Protein AF-A0A947YSQ6-F1 (afdb_monomer)

Sequence (70 aa):
MVVRYEALDEIHEIQRKHYEARKHLSWEEKRKLIEEKTKKFLTSKSYVLVPGEKGCRMVKEDRARYEGES

pLDDT: mean 76.68, std 12.37, range [40.28, 88.5]

Structure (mmCIF, N/CA/C/O backbone):
data_AF-A0A947YSQ6-F1
#
_entry.id   AF-A0A947YSQ6-F1
#
loop_
_atom_site.group_PDB
_atom_site.id
_atom_site.type_symbol
_atom_site.label_atom_id
_atom_site.label_alt_id
_atom_site.label_comp_id
_atom_site.label_asym_id
_atom_site.label_entity_id
_atom_site.label_seq_id
_atom_site.pdbx_PDB_ins_code
_atom_site.Cartn_x
_atom_site.Cartn_y
_atom_site.Cartn_z
_atom_site.occupancy
_atom_site.B_iso_or_equiv
_atom_site.auth_seq_id
_atom_site.auth_comp_id
_atom_site.auth_asym_id
_atom_site.auth_atom_id
_atom_site.pdbx_PDB_model_num
ATOM 1 N N . MET A 1 1 ? 0.695 -11.713 -36.833 1.00 40.81 1 MET A N 1
ATOM 2 C CA . MET A 1 1 ? 0.782 -10.285 -36.458 1.00 40.81 1 MET A CA 1
ATOM 3 C C . MET A 1 1 ? 0.820 -10.201 -34.944 1.00 40.81 1 MET A C 1
ATOM 5 O O . MET A 1 1 ? -0.183 -10.498 -34.314 1.00 40.81 1 MET A O 1
ATOM 9 N N . VAL A 1 2 ? 1.976 -9.890 -34.356 1.00 54.50 2 VAL A N 1
ATOM 10 C CA . VAL A 1 2 ? 2.065 -9.598 -32.919 1.00 54.50 2 VAL A CA 1
ATOM 11 C C . VAL A 1 2 ? 1.793 -8.107 -32.785 1.00 54.50 2 VAL A C 1
ATOM 13 O O . VAL A 1 2 ? 2.629 -7.297 -33.175 1.00 54.50 2 VAL A O 1
ATOM 16 N N . VAL A 1 3 ? 0.595 -7.745 -32.330 1.00 57.12 3 VAL A N 1
ATOM 17 C CA . VAL A 1 3 ? 0.272 -6.353 -32.005 1.00 57.12 3 VAL A CA 1
ATOM 18 C C . VAL A 1 3 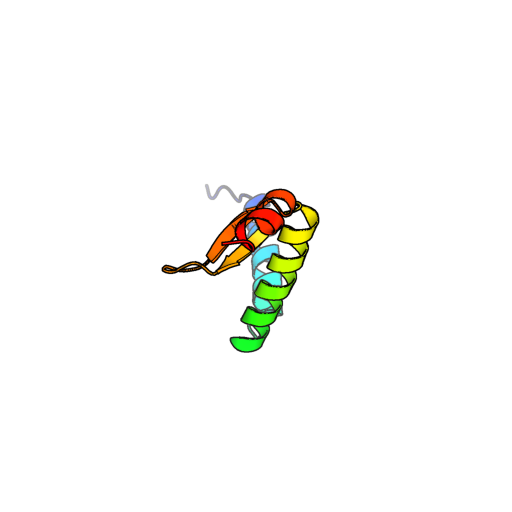? 1.087 -6.012 -30.761 1.00 57.12 3 VAL A C 1
ATOM 20 O O . VAL A 1 3 ? 0.740 -6.413 -29.652 1.00 57.12 3 VAL A O 1
ATOM 23 N N . ARG A 1 4 ? 2.239 -5.367 -30.959 1.00 57.97 4 ARG A N 1
ATOM 24 C CA . ARG A 1 4 ? 3.028 -4.803 -29.865 1.00 57.97 4 ARG A CA 1
ATOM 25 C C . ARG A 1 4 ? 2.252 -3.619 -29.313 1.00 57.9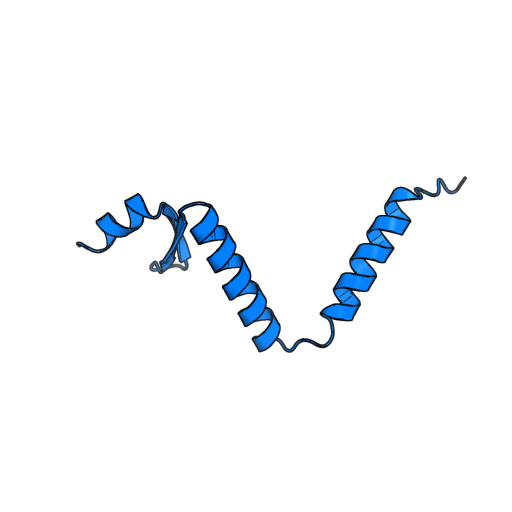7 4 ARG A C 1
ATOM 27 O O . ARG A 1 4 ? 2.153 -2.579 -29.952 1.00 57.97 4 ARG A O 1
ATOM 34 N N . TYR A 1 5 ? 1.668 -3.808 -28.141 1.00 62.25 5 TYR A N 1
ATOM 35 C CA . TYR A 1 5 ? 1.115 -2.716 -27.363 1.00 62.25 5 TYR A CA 1
ATOM 36 C C . TYR A 1 5 ? 2.276 -2.050 -26.628 1.00 62.25 5 TYR A C 1
ATOM 38 O O . TYR A 1 5 ? 2.616 -2.460 -25.523 1.00 62.25 5 TYR A O 1
ATOM 46 N N . GLU A 1 6 ? 2.890 -1.042 -27.244 1.00 61.00 6 GLU A N 1
ATOM 47 C CA . GLU A 1 6 ? 3.998 -0.279 -26.643 1.00 61.00 6 GLU A CA 1
ATOM 48 C C . GLU A 1 6 ? 3.627 0.251 -25.243 1.00 61.00 6 GLU A C 1
ATOM 50 O O . GLU A 1 6 ? 4.423 0.174 -24.313 1.00 61.00 6 GLU A O 1
ATOM 55 N N . ALA A 1 7 ? 2.358 0.622 -25.041 1.00 67.12 7 ALA A N 1
ATOM 56 C CA . ALA A 1 7 ? 1.821 1.019 -23.739 1.00 67.12 7 ALA A CA 1
ATOM 57 C C . ALA A 1 7 ? 1.855 -0.096 -22.668 1.00 67.12 7 ALA A C 1
ATOM 59 O O . ALA A 1 7 ? 1.958 0.194 -21.477 1.00 67.12 7 ALA A O 1
ATOM 60 N N . LEU A 1 8 ? 1.762 -1.378 -23.050 1.00 70.50 8 LEU A N 1
ATOM 61 C CA . LEU A 1 8 ? 1.868 -2.494 -22.100 1.00 70.50 8 LEU A CA 1
ATOM 62 C C . LEU A 1 8 ? 3.322 -2.742 -21.688 1.00 70.50 8 LEU A C 1
ATOM 64 O O . LEU A 1 8 ? 3.568 -3.086 -20.533 1.00 70.50 8 LEU A O 1
ATOM 68 N N . ASP A 1 9 ? 4.277 -2.548 -22.597 1.00 77.56 9 ASP A N 1
ATOM 69 C CA . ASP A 1 9 ? 5.704 -2.695 -22.293 1.00 77.56 9 ASP A CA 1
ATOM 70 C C . ASP A 1 9 ? 6.183 -1.602 -21.325 1.00 77.56 9 ASP A C 1
ATOM 72 O O . ASP A 1 9 ? 6.883 -1.901 -20.353 1.00 77.56 9 ASP A O 1
ATOM 76 N N . GLU A 1 10 ? 5.714 -0.363 -21.495 1.00 78.06 10 GLU A N 1
ATOM 77 C CA . GLU A 1 10 ? 5.982 0.736 -20.558 1.00 78.06 10 GLU A CA 1
ATOM 78 C C . GLU A 1 10 ? 5.417 0.454 -19.157 1.00 78.06 10 GLU A C 1
ATOM 80 O O . GLU A 1 10 ? 6.107 0.631 -18.147 1.00 78.06 10 GLU A O 1
ATOM 85 N N . ILE A 1 11 ? 4.180 -0.052 -19.072 1.00 83.75 11 ILE A N 1
ATOM 86 C CA . ILE A 1 11 ? 3.568 -0.441 -17.794 1.00 83.75 11 ILE A CA 1
ATOM 87 C C . ILE A 1 11 ? 4.368 -1.573 -17.136 1.00 83.75 11 ILE A C 1
ATOM 89 O O . ILE A 1 11 ? 4.627 -1.517 -15.928 1.00 83.75 11 ILE A O 1
ATOM 93 N N . HIS A 1 12 ? 4.797 -2.580 -17.901 1.00 85.12 12 HIS A N 1
ATOM 94 C CA . HIS A 1 12 ? 5.620 -3.671 -17.380 1.00 85.12 12 HIS A CA 1
ATOM 95 C C . HIS A 1 12 ? 6.975 -3.184 -16.864 1.00 85.12 12 HIS A C 1
ATOM 97 O O . HIS A 1 12 ? 7.441 -3.668 -15.828 1.00 85.12 12 HIS A O 1
ATOM 103 N N . GLU A 1 13 ? 7.609 -2.220 -17.530 1.00 85.62 13 GLU A N 1
ATOM 104 C CA . GLU A 1 13 ? 8.874 -1.650 -17.068 1.00 85.62 13 GLU A CA 1
ATOM 105 C C . GLU A 1 13 ? 8.697 -0.884 -15.748 1.00 85.62 13 GLU A C 1
ATOM 107 O O . GLU A 1 13 ? 9.482 -1.062 -14.810 1.00 85.62 13 GLU A O 1
ATOM 112 N N . ILE A 1 14 ? 7.628 -0.093 -15.627 1.00 86.12 14 ILE A N 1
ATOM 113 C CA . ILE A 1 14 ? 7.285 0.625 -14.391 1.00 86.12 14 ILE A CA 1
ATOM 114 C C . ILE A 1 14 ? 7.035 -0.366 -13.246 1.00 86.12 14 ILE A C 1
ATOM 116 O O . ILE A 1 14 ? 7.584 -0.216 -12.149 1.00 86.12 14 ILE A O 1
ATOM 120 N N . GLN A 1 15 ? 6.254 -1.420 -13.494 1.00 84.25 15 GLN A N 1
ATOM 121 C CA . GLN A 1 15 ? 5.997 -2.468 -12.505 1.00 84.25 15 GLN A CA 1
ATOM 122 C C . GLN A 1 15 ? 7.278 -3.199 -12.099 1.00 84.25 15 GLN A C 1
ATOM 124 O O . GLN A 1 15 ? 7.487 -3.441 -10.908 1.00 84.25 15 GLN A O 1
ATOM 129 N N . ARG A 1 16 ? 8.166 -3.499 -13.055 1.00 88.44 16 ARG A N 1
ATOM 130 C CA . ARG A 1 16 ? 9.458 -4.140 -12.787 1.00 88.44 16 ARG A CA 1
ATOM 131 C C . ARG A 1 16 ? 10.327 -3.263 -11.891 1.00 88.44 16 ARG A C 1
ATOM 133 O O . ARG A 1 16 ? 10.792 -3.750 -10.866 1.00 88.44 16 ARG A O 1
ATOM 140 N N . LYS A 1 17 ? 10.466 -1.968 -12.190 1.00 88.50 17 LYS A N 1
ATOM 141 C CA . LYS A 1 17 ? 11.205 -1.011 -11.341 1.00 88.50 17 LYS A CA 1
ATOM 142 C C . LYS A 1 17 ? 10.644 -0.963 -9.918 1.00 88.50 17 LYS A C 1
ATOM 144 O O . LYS A 1 17 ? 11.399 -0.997 -8.946 1.00 88.50 17 LYS A O 1
ATOM 149 N N . HIS A 1 18 ? 9.319 -0.942 -9.769 1.00 84.69 18 HIS A N 1
ATOM 150 C CA . HIS A 1 18 ? 8.681 -0.983 -8.452 1.00 84.69 18 HIS A CA 1
ATOM 151 C C . HIS A 1 18 ? 8.905 -2.301 -7.710 1.00 84.69 18 HIS A C 1
ATOM 153 O O . HIS A 1 18 ? 9.086 -2.282 -6.490 1.00 84.69 18 HIS A O 1
ATOM 159 N N . TYR A 1 19 ? 8.890 -3.427 -8.421 1.00 87.00 19 TYR A N 1
ATOM 160 C CA . TYR A 1 19 ? 9.195 -4.732 -7.851 1.00 87.00 19 TYR A CA 1
ATOM 161 C C . TYR A 1 19 ? 10.645 -4.790 -7.379 1.00 87.00 19 TYR A C 1
ATOM 163 O O . TYR A 1 19 ? 10.890 -5.137 -6.229 1.00 87.00 19 TYR A O 1
ATOM 171 N N . GLU A 1 20 ? 11.606 -4.377 -8.202 1.00 86.38 20 GLU A N 1
ATOM 172 C CA . GLU A 1 20 ? 13.024 -4.388 -7.835 1.00 86.38 20 GLU A CA 1
ATOM 173 C C . GLU A 1 20 ? 13.342 -3.489 -6.642 1.00 86.38 20 GLU A C 1
ATOM 175 O O . GLU A 1 20 ? 14.090 -3.894 -5.755 1.00 86.38 20 GLU A O 1
ATOM 180 N N . ALA A 1 21 ? 12.701 -2.326 -6.551 1.00 83.25 21 ALA A N 1
ATOM 181 C CA . ALA A 1 21 ? 12.845 -1.437 -5.402 1.00 83.25 21 ALA A CA 1
ATOM 182 C C . ALA A 1 21 ? 12.274 -2.027 -4.098 1.00 83.25 21 ALA A C 1
ATOM 184 O O . ALA A 1 21 ? 12.673 -1.623 -3.009 1.00 83.25 21 ALA A O 1
ATOM 185 N N . ARG A 1 22 ? 11.314 -2.960 -4.182 1.00 79.81 22 ARG A N 1
ATOM 186 C CA . ARG A 1 22 ? 10.597 -3.510 -3.015 1.00 79.81 22 ARG A CA 1
ATOM 187 C C .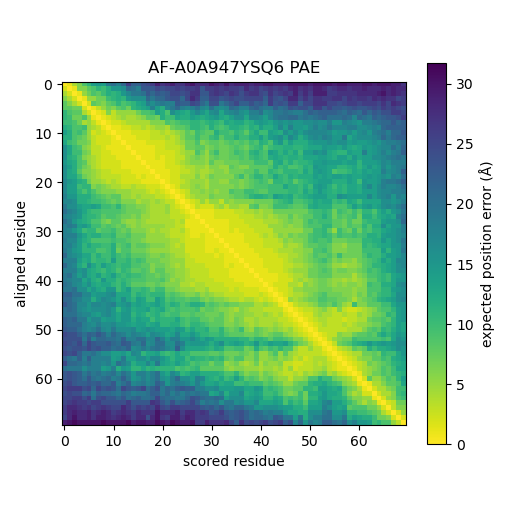 ARG A 1 22 ? 10.885 -4.984 -2.737 1.00 79.81 22 ARG A C 1
ATOM 189 O O . ARG A 1 22 ? 10.474 -5.480 -1.686 1.00 79.81 22 ARG A O 1
ATOM 196 N N . LYS A 1 23 ? 11.572 -5.697 -3.639 1.00 83.69 23 LYS A N 1
ATOM 197 C CA . LYS A 1 23 ? 11.846 -7.141 -3.514 1.00 83.69 23 LYS A CA 1
ATOM 198 C C . LYS A 1 23 ? 12.716 -7.451 -2.299 1.00 83.69 23 LYS A C 1
ATOM 200 O O . LYS A 1 23 ? 12.501 -8.472 -1.659 1.00 83.69 23 LYS A O 1
ATOM 205 N N . HIS A 1 24 ? 13.613 -6.531 -1.947 1.00 84.56 24 HIS A N 1
ATOM 206 C CA . HIS A 1 24 ? 14.542 -6.664 -0.824 1.00 84.56 24 HIS A CA 1
ATOM 207 C C . HIS A 1 24 ? 13.943 -6.308 0.541 1.00 84.56 24 HIS A C 1
ATOM 209 O O . HIS A 1 24 ? 14.559 -6.609 1.556 1.00 84.56 24 HIS A O 1
ATOM 215 N N . LEU A 1 25 ? 12.757 -5.688 0.583 1.00 83.06 25 LEU A N 1
ATOM 216 C CA . LEU A 1 25 ? 12.128 -5.318 1.849 1.00 83.06 25 LEU A CA 1
ATOM 217 C C . LEU A 1 25 ? 11.665 -6.572 2.594 1.00 83.06 25 LEU A C 1
ATOM 219 O O . LEU A 1 25 ? 10.953 -7.422 2.031 1.00 83.06 25 LEU A O 1
ATOM 223 N N . SER A 1 26 ? 12.009 -6.634 3.876 1.00 88.25 26 SER A N 1
ATOM 224 C CA . SER A 1 26 ? 11.486 -7.635 4.798 1.00 88.25 26 SER A CA 1
ATOM 225 C C . SER A 1 26 ? 9.964 -7.517 4.937 1.00 88.25 26 SER A C 1
ATOM 227 O O . SER A 1 26 ? 9.342 -6.507 4.587 1.00 88.25 26 SER A O 1
ATOM 229 N N . TRP A 1 27 ? 9.334 -8.574 5.447 1.00 84.06 27 TRP A N 1
ATOM 230 C CA . TRP A 1 27 ? 7.891 -8.570 5.690 1.00 84.06 27 TRP A CA 1
ATOM 231 C C . TRP A 1 27 ? 7.479 -7.463 6.676 1.00 84.06 27 TRP A C 1
ATOM 233 O O . TRP A 1 27 ? 6.470 -6.790 6.461 1.00 84.06 27 TRP A O 1
ATOM 243 N N . GLU A 1 28 ? 8.297 -7.206 7.698 1.00 87.38 28 GLU A N 1
ATOM 244 C CA . GLU A 1 28 ? 8.063 -6.139 8.675 1.00 87.38 28 GLU A CA 1
ATOM 245 C C . GLU A 1 28 ? 8.187 -4.739 8.065 1.00 87.38 28 GLU A C 1
ATOM 247 O O . GLU A 1 28 ? 7.332 -3.886 8.306 1.00 87.38 28 GLU A O 1
ATOM 252 N N . GLU A 1 29 ? 9.195 -4.489 7.228 1.00 85.25 29 GLU A N 1
ATOM 253 C CA . GLU A 1 29 ? 9.346 -3.199 6.541 1.00 85.25 29 GLU A CA 1
ATOM 254 C C . GLU A 1 29 ? 8.211 -2.947 5.548 1.00 85.25 29 GLU A C 1
ATOM 256 O O . GLU A 1 29 ? 7.678 -1.837 5.477 1.00 85.25 29 GLU A O 1
ATOM 261 N N . LYS A 1 30 ? 7.782 -3.984 4.816 1.00 85.69 30 LYS A N 1
ATOM 262 C CA . LYS A 1 30 ? 6.600 -3.912 3.944 1.00 85.69 30 LYS A CA 1
ATOM 263 C C . LYS A 1 30 ? 5.352 -3.564 4.748 1.00 85.69 30 LYS A C 1
ATOM 265 O O . LYS A 1 30 ? 4.586 -2.699 4.326 1.00 85.69 30 LYS A O 1
ATOM 270 N N . ARG A 1 31 ? 5.164 -4.197 5.909 1.00 84.81 31 ARG A N 1
ATOM 271 C CA . ARG A 1 31 ? 4.033 -3.929 6.802 1.00 84.81 31 ARG A CA 1
ATOM 272 C C . ARG A 1 31 ? 4.047 -2.487 7.311 1.00 84.81 31 ARG A C 1
ATOM 274 O O . ARG A 1 31 ? 3.023 -1.822 7.196 1.00 84.81 31 ARG A O 1
ATOM 281 N N . LYS A 1 32 ? 5.193 -1.979 7.778 1.00 87.31 32 LYS A N 1
ATOM 282 C CA . LYS A 1 32 ? 5.344 -0.576 8.214 1.00 87.31 32 LYS A CA 1
ATOM 283 C C . LYS A 1 32 ? 5.030 0.411 7.092 1.00 87.31 32 LYS A C 1
ATOM 285 O O . LYS A 1 32 ? 4.223 1.314 7.279 1.00 87.31 32 LYS A O 1
ATOM 290 N N . LEU A 1 33 ? 5.579 0.188 5.896 1.00 85.75 33 LEU A N 1
ATOM 291 C CA . LEU A 1 33 ? 5.304 1.022 4.721 1.00 85.75 33 LEU A CA 1
ATOM 292 C C . LEU A 1 33 ? 3.816 1.058 4.357 1.00 85.75 33 LEU A C 1
ATOM 294 O O . LEU A 1 33 ? 3.298 2.113 3.984 1.00 85.75 33 LEU A O 1
ATOM 298 N N . ILE A 1 34 ? 3.130 -0.085 4.430 1.00 86.12 34 ILE A N 1
ATOM 299 C CA . ILE A 1 34 ? 1.688 -0.166 4.176 1.00 86.12 34 ILE A CA 1
ATOM 300 C C . ILE A 1 34 ? 0.920 0.569 5.271 1.00 86.12 34 ILE A C 1
ATOM 302 O O . ILE A 1 34 ? 0.032 1.353 4.944 1.00 86.12 34 ILE A O 1
ATOM 306 N N . GLU A 1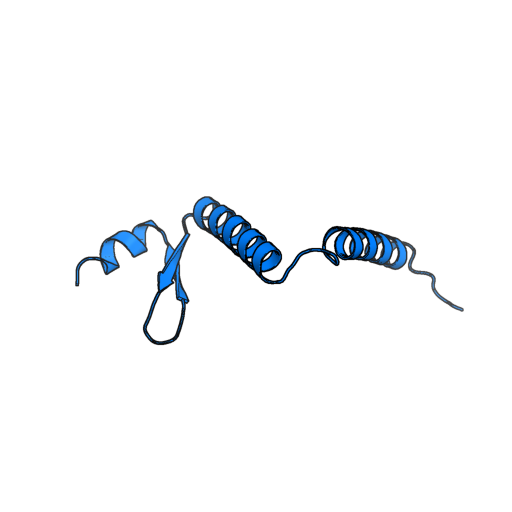 35 ? 1.263 0.367 6.540 1.00 85.50 35 GLU A N 1
ATOM 307 C CA . GLU A 1 35 ? 0.592 1.005 7.673 1.00 85.50 35 GLU A CA 1
ATOM 308 C C . GLU A 1 35 ? 0.729 2.532 7.625 1.00 85.50 35 GLU A C 1
ATOM 310 O O . GLU A 1 35 ? -0.272 3.243 7.701 1.00 85.50 35 GLU A O 1
ATOM 315 N N . GLU A 1 36 ? 1.934 3.052 7.379 1.00 86.69 36 GLU A N 1
ATOM 316 C CA . GLU A 1 36 ? 2.178 4.491 7.255 1.00 86.69 36 GLU A CA 1
ATOM 317 C C . GLU A 1 36 ? 1.436 5.114 6.070 1.00 86.69 36 GLU A C 1
ATOM 319 O O . GLU A 1 36 ? 0.832 6.183 6.201 1.00 86.69 36 GLU A O 1
ATOM 324 N N . LYS A 1 37 ? 1.456 4.460 4.901 1.00 87.06 37 LYS A N 1
ATOM 325 C CA . LYS A 1 37 ? 0.731 4.947 3.717 1.00 87.06 37 LYS A CA 1
ATOM 326 C C . LYS A 1 37 ? -0.773 4.919 3.933 1.00 87.06 37 LYS A C 1
ATOM 328 O O . LYS A 1 37 ? -1.452 5.883 3.590 1.00 87.06 37 LYS A O 1
ATOM 333 N N . THR A 1 38 ? -1.273 3.837 4.520 1.00 85.69 38 THR A N 1
ATOM 334 C CA . THR A 1 38 ? -2.689 3.671 4.854 1.00 85.69 38 THR A CA 1
ATOM 335 C C . THR A 1 38 ? -3.125 4.746 5.838 1.00 85.69 38 THR A C 1
ATOM 337 O O . THR A 1 38 ? -4.112 5.428 5.585 1.00 85.69 38 THR A O 1
ATOM 340 N N . LYS A 1 39 ? -2.349 4.991 6.899 1.00 82.88 39 LYS A N 1
ATOM 341 C CA . LYS A 1 39 ? -2.629 6.047 7.878 1.00 82.88 39 LYS A CA 1
ATOM 342 C C . LYS A 1 39 ? -2.669 7.428 7.223 1.00 82.88 39 LYS A C 1
ATOM 344 O O . LYS A 1 39 ? -3.655 8.134 7.384 1.00 82.88 39 LYS A O 1
ATOM 349 N N . LYS A 1 40 ? -1.660 7.783 6.416 1.00 85.88 40 LYS A N 1
ATOM 350 C CA . LYS A 1 40 ? -1.628 9.064 5.678 1.00 85.88 40 LYS A CA 1
ATOM 351 C C . LYS A 1 40 ? -2.836 9.233 4.755 1.00 85.88 40 LYS A C 1
ATOM 353 O O . LYS A 1 40 ? -3.435 10.304 4.717 1.00 85.88 40 LYS A O 1
ATOM 358 N N . PHE A 1 41 ? -3.205 8.181 4.028 1.00 86.06 41 PHE A N 1
ATOM 359 C CA . PHE A 1 41 ? -4.355 8.197 3.127 1.00 86.06 41 PHE A CA 1
ATOM 360 C C . PHE A 1 41 ? -5.681 8.370 3.874 1.00 86.06 41 PHE A C 1
ATOM 362 O O . PHE A 1 41 ? -6.525 9.161 3.457 1.00 86.06 41 PHE A O 1
ATOM 369 N N . LEU A 1 42 ? -5.855 7.651 4.981 1.00 83.94 42 LEU A N 1
ATOM 370 C CA . LEU A 1 42 ? -7.053 7.724 5.810 1.00 83.94 42 LEU A CA 1
ATOM 371 C C . LEU A 1 42 ? -7.200 9.108 6.445 1.00 83.94 42 LEU A C 1
ATOM 373 O O . LEU A 1 42 ? -8.247 9.728 6.273 1.00 83.94 42 LEU A O 1
ATOM 377 N N . THR A 1 43 ? -6.135 9.646 7.047 1.00 80.81 43 THR A N 1
ATOM 378 C CA . THR A 1 43 ? -6.132 11.009 7.602 1.00 80.81 43 THR A CA 1
ATOM 379 C C . THR A 1 43 ? -6.431 12.055 6.527 1.00 80.81 43 THR A C 1
ATOM 381 O O . THR A 1 43 ? -7.257 12.934 6.743 1.00 80.81 43 THR A O 1
ATOM 384 N N . SER A 1 44 ? -5.846 11.933 5.328 1.00 85.38 44 SER A N 1
ATOM 385 C CA . SER A 1 44 ? -6.130 12.846 4.207 1.00 85.38 44 SER A CA 1
ATOM 386 C C . SER A 1 44 ? -7.593 12.833 3.764 1.00 85.38 44 SER A C 1
ATOM 388 O O . SER A 1 44 ? -8.050 13.808 3.171 1.00 85.38 44 SER A O 1
ATOM 390 N N . LYS A 1 45 ? -8.312 11.732 3.985 1.00 83.56 45 LYS A N 1
ATOM 391 C CA . LYS A 1 45 ? -9.728 11.603 3.634 1.00 83.56 45 LYS A CA 1
ATOM 392 C C . LYS A 1 45 ? -10.657 11.790 4.838 1.00 83.56 45 LYS A C 1
ATOM 394 O O . LYS A 1 45 ? -11.854 11.551 4.694 1.00 83.56 45 LYS A O 1
ATOM 399 N N . SER A 1 46 ? -10.125 12.192 5.995 1.00 84.38 46 SER A N 1
ATOM 400 C CA 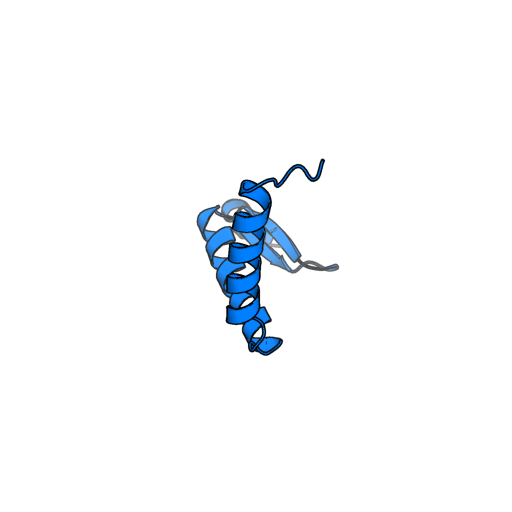. SER A 1 46 ? -10.861 12.292 7.262 1.00 84.38 46 SER A CA 1
ATOM 401 C C . SER A 1 46 ? -11.536 10.972 7.653 1.00 84.38 46 SER A C 1
ATOM 403 O O . SER A 1 46 ? -12.686 10.952 8.090 1.00 84.38 46 SER A O 1
ATOM 405 N N . TYR A 1 47 ? -10.839 9.850 7.460 1.00 83.81 47 TYR A N 1
ATOM 406 C CA . TYR A 1 47 ? -11.237 8.527 7.942 1.00 83.81 47 TYR A CA 1
ATOM 407 C C . TYR A 1 47 ? -10.223 8.001 8.955 1.00 83.81 47 TYR A C 1
ATOM 409 O O . TYR A 1 47 ? -9.041 8.335 8.919 1.00 83.81 47 TYR A O 1
ATOM 417 N N . VAL A 1 48 ? -10.686 7.112 9.825 1.00 82.81 48 VAL A N 1
ATOM 418 C CA . VAL A 1 48 ? -9.870 6.384 10.79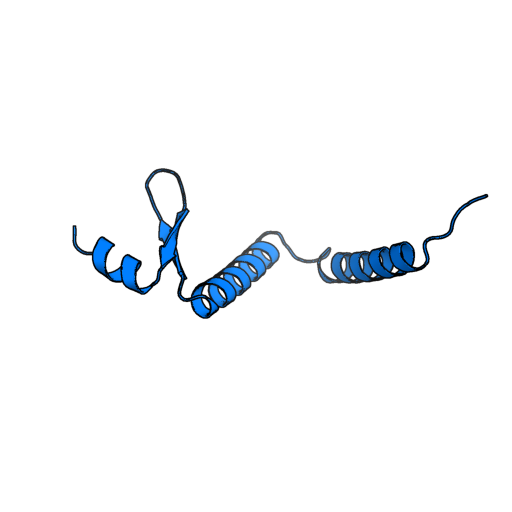7 1.00 82.81 48 VAL A CA 1
ATOM 419 C C . VAL A 1 48 ? -10.267 4.909 10.750 1.00 82.81 48 VAL A C 1
ATOM 421 O O . VAL A 1 48 ? -11.427 4.568 10.504 1.00 82.81 48 VAL A O 1
ATOM 424 N N . LEU A 1 49 ? -9.294 4.020 10.953 1.00 80.00 49 LEU A N 1
ATOM 425 C CA . LEU A 1 49 ? -9.564 2.603 11.188 1.00 80.00 49 LEU A CA 1
ATOM 426 C C . LEU A 1 49 ? -9.810 2.393 12.679 1.00 80.00 49 LEU A C 1
ATOM 428 O O . LEU A 1 49 ? -8.920 2.633 13.490 1.00 80.00 49 LEU A O 1
ATOM 432 N N . VAL A 1 50 ? -11.006 1.928 13.020 1.00 81.31 50 VAL A N 1
ATOM 433 C CA . VAL A 1 50 ? -11.374 1.543 14.383 1.00 81.31 50 VAL A CA 1
ATOM 434 C C . VAL A 1 50 ? -11.346 0.015 14.470 1.00 81.31 50 VAL A C 1
ATOM 436 O O . VAL A 1 50 ? -11.964 -0.648 13.629 1.00 81.31 50 VAL A O 1
ATOM 439 N N . PRO A 1 51 ? -10.626 -0.570 15.439 1.00 76.75 51 PRO A N 1
ATOM 440 C CA . PRO A 1 51 ? -10.672 -2.006 15.673 1.00 76.75 51 PRO A CA 1
ATOM 441 C C . PRO A 1 51 ? -12.064 -2.402 16.189 1.00 76.75 51 PRO A C 1
ATOM 443 O O . PRO A 1 51 ? -12.616 -1.752 17.070 1.00 76.75 51 PRO A O 1
ATOM 446 N N . GLY A 1 52 ? -12.643 -3.451 15.618 1.00 78.81 52 GLY A N 1
ATOM 447 C CA . GLY A 1 52 ? -13.876 -4.094 16.068 1.00 78.81 52 GLY A CA 1
ATOM 448 C C . GLY A 1 52 ? -13.662 -5.593 16.300 1.00 78.81 52 GLY A C 1
ATOM 449 O O . GLY A 1 52 ? -12.575 -6.122 16.073 1.00 78.81 52 GLY A O 1
ATOM 450 N N . GLU A 1 53 ? -14.712 -6.302 16.717 1.00 74.56 53 GLU A N 1
ATOM 451 C CA . GLU A 1 53 ? -14.624 -7.711 17.148 1.00 74.56 53 GLU A CA 1
ATOM 452 C C . GLU A 1 53 ? -14.135 -8.690 16.064 1.00 74.56 53 GLU A C 1
ATOM 454 O O . GLU A 1 53 ? -13.571 -9.734 16.379 1.00 74.56 53 GLU A O 1
ATOM 459 N N . LYS A 1 54 ? -14.333 -8.369 14.777 1.00 75.38 54 LYS A N 1
ATOM 460 C CA . LYS A 1 54 ? -13.932 -9.210 13.630 1.00 75.38 54 LYS A CA 1
ATOM 461 C C . LYS A 1 54 ? -13.000 -8.488 12.651 1.00 75.38 54 LYS A C 1
ATOM 463 O O . LYS A 1 54 ? -13.070 -8.712 11.445 1.00 75.38 54 LYS A O 1
ATOM 468 N N . GLY A 1 55 ? -12.139 -7.605 13.157 1.0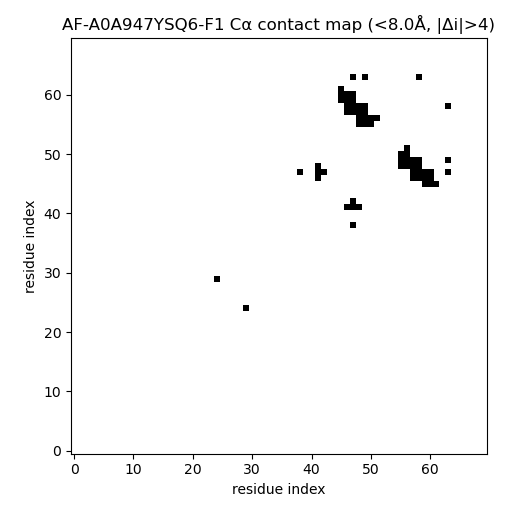0 79.69 55 GLY A N 1
ATOM 469 C CA . GLY A 1 55 ? -11.152 -6.873 12.356 1.00 79.69 55 GLY A CA 1
ATOM 470 C C . GLY A 1 55 ? -11.355 -5.362 12.400 1.00 79.69 55 GLY A C 1
ATOM 471 O O . GLY A 1 55 ? -11.944 -4.838 13.336 1.00 79.69 55 GLY A O 1
ATOM 472 N N . CYS A 1 56 ? -10.852 -4.638 11.402 1.00 78.75 56 CYS A N 1
ATOM 473 C CA . CYS A 1 56 ? -10.892 -3.174 11.398 1.00 78.75 56 CYS A CA 1
ATOM 474 C C . CYS A 1 56 ? -12.064 -2.646 10.561 1.00 78.75 56 CYS A C 1
ATOM 476 O O . CYS A 1 56 ? -12.236 -3.048 9.410 1.00 78.75 56 CYS A O 1
ATOM 478 N N . ARG A 1 57 ? -12.826 -1.692 11.107 1.00 76.12 57 ARG A N 1
ATOM 479 C CA . ARG A 1 57 ? -13.848 -0.927 10.377 1.00 76.12 57 ARG A CA 1
ATOM 480 C C . ARG A 1 57 ? -13.329 0.467 10.041 1.00 76.12 57 ARG A C 1
ATOM 482 O O . ARG A 1 57 ? -12.645 1.093 10.845 1.00 76.12 57 ARG A O 1
ATOM 489 N N . MET A 1 58 ? -13.662 0.963 8.853 1.00 79.75 58 MET A N 1
ATOM 490 C CA . MET A 1 58 ? -13.319 2.323 8.441 1.00 79.75 58 MET A CA 1
ATOM 491 C C . MET A 1 58 ? -14.482 3.257 8.769 1.00 79.75 58 MET A C 1
ATOM 493 O O . MET A 1 58 ? -15.601 3.048 8.304 1.00 79.75 58 MET A O 1
ATOM 497 N N . VAL A 1 59 ? -14.219 4.292 9.556 1.00 79.94 59 VAL A N 1
ATOM 498 C CA . VAL A 1 59 ? -15.211 5.291 9.970 1.00 79.94 59 VAL A CA 1
ATOM 499 C C . VAL A 1 59 ? -14.704 6.684 9.620 1.00 79.94 59 VAL A C 1
ATOM 501 O O . VAL A 1 59 ? -13.496 6.906 9.573 1.00 79.94 59 VAL A O 1
ATOM 504 N N . LYS A 1 60 ? -15.605 7.633 9.337 1.00 80.12 60 LYS A N 1
ATOM 505 C CA . LYS A 1 60 ? -15.209 9.047 9.238 1.00 80.12 60 LYS A CA 1
ATOM 506 C C . LYS A 1 60 ? -14.716 9.524 10.601 1.00 80.12 60 LYS A C 1
ATOM 508 O O . LYS A 1 60 ? -15.284 9.126 11.614 1.00 80.12 60 LYS A O 1
ATOM 513 N N . GLU A 1 61 ? -13.701 10.376 10.622 1.00 69.88 61 GLU A N 1
ATOM 514 C CA . GLU A 1 61 ? -13.073 10.883 11.846 1.00 69.88 61 GLU A CA 1
ATOM 515 C C . GLU A 1 61 ? -14.095 11.560 12.776 1.00 69.88 61 GLU A C 1
ATOM 517 O O . GLU A 1 61 ? -14.122 11.260 13.968 1.00 69.88 61 GLU A O 1
ATOM 522 N N . ASP A 1 62 ? -15.030 12.345 12.225 1.00 67.31 62 ASP A N 1
ATOM 523 C CA . ASP A 1 62 ? -16.148 12.929 12.982 1.00 67.31 62 ASP A CA 1
ATOM 524 C C . ASP A 1 62 ? -17.039 11.874 13.650 1.00 67.31 62 ASP A C 1
ATOM 526 O O . ASP A 1 62 ? -17.530 12.078 14.754 1.00 67.31 62 ASP A O 1
ATOM 530 N N . ARG A 1 63 ? -17.229 10.719 13.004 1.00 58.09 63 ARG A N 1
ATOM 531 C CA . ARG A 1 63 ? -18.045 9.610 13.519 1.00 58.09 63 ARG A CA 1
ATOM 532 C C . ARG A 1 63 ? -17.280 8.754 14.534 1.00 58.09 63 ARG A C 1
ATOM 534 O O . ARG A 1 63 ? -17.895 8.197 15.435 1.00 58.09 63 ARG A O 1
ATOM 541 N N . ALA A 1 64 ? -15.953 8.686 14.418 1.00 60.28 64 ALA A N 1
ATOM 542 C CA . ALA A 1 64 ? -15.085 7.939 15.327 1.00 60.28 64 ALA A CA 1
ATOM 543 C C . ALA A 1 64 ? -15.057 8.534 16.744 1.00 60.28 64 ALA A C 1
ATOM 545 O O . ALA A 1 64 ? -14.955 7.781 17.707 1.00 60.28 64 ALA A O 1
ATOM 546 N N . ARG A 1 65 ? -15.176 9.866 16.878 1.00 60.25 65 ARG A N 1
ATOM 547 C CA . ARG A 1 65 ? -15.230 10.536 18.191 1.00 60.25 65 ARG A CA 1
ATOM 548 C C . ARG A 1 65 ? -16.451 10.136 19.017 1.00 60.25 65 ARG A C 1
ATOM 550 O O . ARG A 1 65 ? -16.337 10.046 20.228 1.00 60.25 65 ARG A O 1
ATOM 557 N N . TYR A 1 66 ? -17.580 9.865 18.366 1.00 54.84 66 TYR A N 1
ATOM 558 C CA . TYR A 1 66 ? -18.834 9.530 19.042 1.00 54.84 66 TYR A CA 1
ATOM 559 C C . TYR A 1 66 ? -18.944 8.059 19.458 1.00 54.84 66 TYR A C 1
ATOM 561 O O . TYR A 1 66 ? -19.638 7.754 20.416 1.00 54.84 66 TYR A O 1
ATOM 569 N N . GLU A 1 67 ? -18.264 7.133 18.775 1.00 55.34 67 GLU A N 1
ATOM 570 C CA . GLU A 1 67 ? -18.310 5.703 19.134 1.00 55.34 67 GLU A CA 1
ATOM 571 C C . GLU A 1 67 ? -17.302 5.306 20.233 1.00 55.34 67 GLU A C 1
ATOM 573 O O . GLU A 1 67 ? -17.235 4.136 20.594 1.00 55.34 67 GLU A O 1
ATOM 578 N N . GLY A 1 68 ? -16.516 6.256 20.756 1.00 52.56 68 GLY A N 1
ATOM 579 C CA . GLY A 1 68 ? -15.634 6.063 21.918 1.00 52.56 68 GLY A CA 1
ATOM 580 C C . GLY A 1 68 ? -16.299 6.321 23.280 1.00 52.56 68 GLY A C 1
ATOM 581 O O . GLY A 1 68 ? -15.660 6.095 24.303 1.00 52.56 68 GLY A O 1
ATOM 582 N N . GLU A 1 69 ? -17.555 6.784 23.295 1.00 47.56 69 GLU A N 1
ATOM 583 C CA . GLU A 1 69 ? -18.411 6.934 24.482 1.00 47.56 69 GLU A CA 1
ATOM 584 C C . GLU A 1 69 ? -19.535 5.881 24.447 1.00 47.56 69 GLU A C 1
ATOM 586 O O . GLU A 1 69 ? -20.688 6.174 24.124 1.00 47.56 69 GLU A O 1
ATOM 591 N N . SER A 1 70 ? -19.209 4.620 24.722 1.00 40.28 70 SER A N 1
ATOM 592 C CA . SER A 1 70 ? 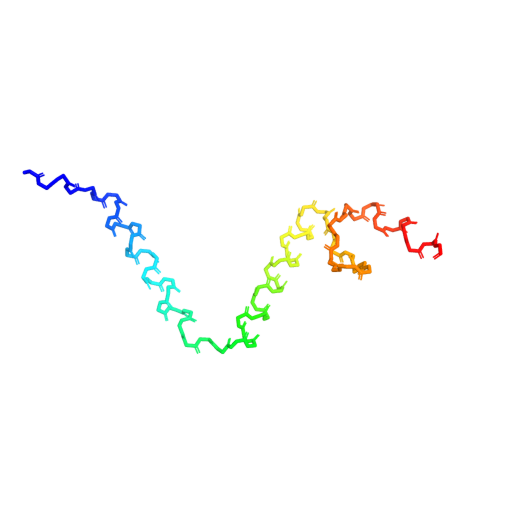-20.169 3.577 25.127 1.00 40.28 70 SER A CA 1
ATOM 593 C C . SER A 1 70 ? -19.456 2.466 25.874 1.00 40.28 70 SER A C 1
ATOM 595 O O . SER A 1 70 ? -18.394 2.025 25.383 1.00 40.28 70 SER A O 1
#

Nearest PDB structures (foldseek):
  1t6s-assembly1_A  TM=4.726E-01 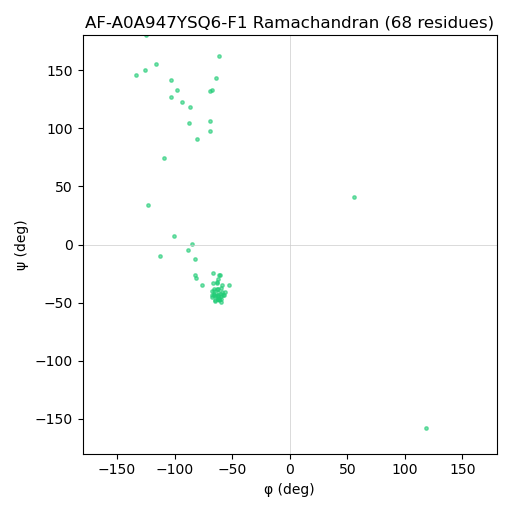 e=4.177E+00  Chlorobaculum tepidum TLS
  6amk-assembly1_B  TM=3.304E-01  e=5.124E+00  Streptomyces venezuelae
  2co5-assembly1_A  TM=3.063E-01  e=9.459E+00  Sulfolobus turreted icosahedral virus 1

Foldseek 3Di:
DPPPPVVVVVVVVVVVVVCVVPVPDDPVRVVVVCVVVVVVVQVVVQWDWDADPVGTDIDRVVVVVVVVPD

Secondary structure (DSSP, 8-state):
-----HHHHHHHHHHHHHHHHHHT--HHHHHHHHHHHHHHHHHHTTEEEEEETTEEEEEEHHHHTGGG--

Solvent-accessible surface area (backbone atoms only — not comparable to full-atom values): 4273 Å² total; per-residue (Å²): 134,84,84,77,55,66,71,57,55,55,51,52,50,54,50,46,54,54,44,64,75,48,67,82,54,48,74,66,56,51,48,51,55,49,51,54,51,51,50,52,54,29,55,76,68,47,30,42,78,45,81,52,101,91,48,74,44,82,37,44,45,82,58,51,67,60,71,72,74,123

Radius of gyration: 19.26 Å; Cα contacts (8 Å, |Δi|>4): 31; chains: 1; bounding box: 35×23×62 Å

Mean predicted aligned error: 11.35 Å